Protein AF-A0A4R5JUM3-F1 (afdb_monomer_lite)

Foldseek 3Di:
DKDKDQLVVCLDQVNVLVLLCQQPHPVCPPVVLLLSLLVLLLLVLLQVLVCVLVVHFAAFNRFWMFIADPSGHGDHIDGPDHTQDADVSCVPRHQVVVLVSSCVSNVHDSLLSLLSNLVSNVVSVVPGDDDPVRSVCLCPPPPHSNDCQWDQDPVRQIAGPDASCQCVPPVRHGDRRYNVPD

Secondary structure (DSSP, 8-state):
--EEEEHHHHTSHHHHHHHHHHHH-TTTTTTTHHHHHHHHHHHHHHHHHHHHHTTPPPBPGGGEEEEE-TTS-EEEEEESS-B--HHHHIIIIIIHHHHHHHHHHTT--HHHHHHHHHHHHHHHHHH--S--HHHHHHHH-TTSTTTTSEEE-TTS-EEESS--SGGGSTTT---TT-TT--

pLDDT: mean 95.13, std 4.96, range [64.69, 98.88]

Sequence (182 aa):
MSATVSVQQLLQPARFEALLLELYGPELMPAQRSVLVSQWSKYYFASVWQRLLEGAALPVFDATDVTLDDRGLPLALSGRGASCLGLEAVVTAHLQPLVARLAKLGPLMPGVLWGNAGDCLDQALQHAEGDNSGMARLLTSADSPLYAAVSLEASGRRRRRTCCLSYKVDWVGHCEHCPLLT

Radius of gyration: 15.89 Å; chains: 1; bounding box: 36×42×40 Å

Structure (mmCIF, N/CA/C/O backbone):
data_AF-A0A4R5JUM3-F1
#
_entry.id   AF-A0A4R5JUM3-F1
#
loop_
_atom_site.group_PDB
_atom_site.id
_atom_site.type_symbol
_atom_site.label_atom_id
_atom_site.label_alt_id
_atom_site.label_comp_id
_atom_site.label_asym_id
_atom_site.label_entity_id
_atom_site.label_seq_id
_atom_site.pdbx_PDB_ins_code
_atom_site.Cartn_x
_atom_site.Cartn_y
_atom_site.Cartn_z
_atom_site.occupancy
_atom_site.B_iso_or_equiv
_atom_site.auth_seq_id
_atom_site.auth_comp_id
_atom_site.auth_asym_id
_atom_site.auth_atom_id
_atom_site.pdbx_PDB_model_num
ATOM 1 N N . MET A 1 1 ? -20.289 -7.709 -11.604 1.00 64.69 1 MET A N 1
ATOM 2 C CA . MET A 1 1 ? -20.839 -7.910 -10.245 1.00 64.69 1 MET A CA 1
ATOM 3 C C . MET A 1 1 ? -19.692 -7.797 -9.257 1.00 64.69 1 MET A C 1
ATOM 5 O O . MET A 1 1 ? -18.750 -8.570 -9.378 1.00 64.69 1 MET A O 1
ATOM 9 N N . SER A 1 2 ? -19.770 -6.887 -8.283 1.00 81.62 2 SER A N 1
ATOM 10 C CA . SER A 1 2 ? -18.742 -6.777 -7.244 1.00 81.62 2 SER A CA 1
ATOM 11 C C . SER A 1 2 ? -18.789 -7.973 -6.289 1.00 81.62 2 SER A C 1
ATOM 13 O O . SER A 1 2 ? -19.863 -8.461 -5.931 1.00 81.62 2 SER A O 1
ATOM 15 N N . ALA A 1 3 ? -17.616 -8.467 -5.894 1.00 90.81 3 ALA A N 1
ATOM 16 C CA . ALA A 1 3 ? -17.478 -9.644 -5.038 1.00 90.81 3 ALA A CA 1
ATOM 17 C C . ALA A 1 3 ? -16.780 -9.274 -3.727 1.00 90.81 3 ALA A C 1
ATOM 19 O O . ALA A 1 3 ? -15.711 -8.670 -3.747 1.00 90.81 3 ALA A O 1
ATOM 20 N N . THR A 1 4 ? -17.355 -9.666 -2.589 1.00 95.88 4 THR A N 1
ATOM 21 C CA . THR A 1 4 ? -16.741 -9.472 -1.268 1.00 95.88 4 THR A CA 1
ATOM 22 C C . THR A 1 4 ? -16.109 -10.771 -0.783 1.00 95.88 4 THR A C 1
ATOM 24 O O . THR A 1 4 ? -16.727 -11.835 -0.828 1.00 95.88 4 THR A O 1
ATOM 27 N N . VAL A 1 5 ? -14.864 -10.691 -0.321 1.00 96.88 5 VAL A N 1
ATOM 28 C CA . VAL A 1 5 ? -14.076 -11.836 0.143 1.00 96.88 5 VAL A CA 1
ATOM 29 C C . VAL A 1 5 ? -13.179 -11.424 1.306 1.00 96.88 5 VAL A C 1
ATOM 31 O O . VAL A 1 5 ? -12.643 -10.319 1.310 1.00 96.88 5 VAL A O 1
ATOM 34 N N . SER A 1 6 ? -12.946 -12.327 2.257 1.00 97.31 6 SER A N 1
ATOM 35 C CA . SER A 1 6 ? -11.929 -12.119 3.292 1.00 97.31 6 SER A CA 1
ATOM 36 C C . SER A 1 6 ? -10.554 -11.875 2.669 1.00 97.31 6 SER A C 1
ATOM 38 O O . SER A 1 6 ? -10.117 -12.623 1.788 1.00 97.31 6 SER A O 1
ATOM 40 N N . VAL A 1 7 ? -9.817 -10.879 3.164 1.00 97.69 7 VAL A N 1
ATOM 41 C CA . VAL A 1 7 ? -8.464 -10.578 2.676 1.00 97.69 7 VAL A CA 1
ATOM 42 C C . VAL A 1 7 ? -7.526 -11.774 2.861 1.00 97.69 7 VAL A C 1
ATOM 44 O O . VAL A 1 7 ? -6.680 -12.035 2.007 1.00 97.69 7 VAL A O 1
ATOM 47 N N . GLN A 1 8 ? -7.710 -12.573 3.919 1.00 97.31 8 GLN A N 1
ATOM 48 C CA . GLN A 1 8 ? -6.920 -13.786 4.123 1.00 97.31 8 GLN A CA 1
ATOM 49 C C . GLN A 1 8 ? -7.164 -14.814 3.022 1.00 97.31 8 GLN A C 1
ATOM 51 O O . GLN A 1 8 ? -6.214 -15.413 2.518 1.00 97.31 8 GLN A O 1
ATOM 56 N N . GLN A 1 9 ? -8.432 -15.019 2.652 1.00 97.56 9 GLN A N 1
ATOM 57 C CA . GLN A 1 9 ? -8.805 -15.938 1.581 1.00 97.56 9 GLN A CA 1
ATOM 58 C C . GLN A 1 9 ? -8.297 -15.427 0.234 1.00 97.56 9 GLN A C 1
ATOM 60 O O . GLN A 1 9 ? -7.718 -16.202 -0.524 1.00 97.56 9 GLN A O 1
ATOM 65 N N . LEU A 1 10 ? -8.469 -14.131 -0.049 1.00 98.06 10 LEU A N 1
ATOM 66 C CA . LEU A 1 10 ? -7.999 -13.508 -1.285 1.00 98.06 10 LEU A CA 1
ATOM 67 C C . LEU A 1 10 ? -6.488 -13.670 -1.472 1.00 98.06 10 LEU A C 1
ATOM 69 O O . LEU A 1 10 ? -6.039 -14.005 -2.563 1.00 98.06 10 LEU A O 1
ATOM 73 N N . LEU A 1 11 ? -5.717 -13.473 -0.400 1.00 98.38 11 LEU A N 1
ATOM 74 C CA . LEU A 1 11 ? -4.254 -13.527 -0.411 1.00 98.38 11 LEU A CA 1
ATOM 75 C C . LEU A 1 11 ? -3.686 -14.943 -0.191 1.00 98.38 11 LEU A C 1
ATOM 77 O O . LEU A 1 11 ? -2.496 -15.105 0.113 1.00 98.38 11 LEU A O 1
ATOM 81 N N . GLN A 1 12 ? -4.502 -15.989 -0.355 1.00 98.38 12 GLN A N 1
ATOM 82 C CA . GLN A 1 12 ? -3.988 -17.349 -0.516 1.00 98.38 12 GLN A CA 1
ATOM 83 C C . GLN A 1 12 ? -3.226 -17.460 -1.847 1.00 98.38 12 GLN A C 1
ATOM 85 O O . GLN A 1 12 ? -3.717 -16.948 -2.853 1.00 98.38 12 GLN A O 1
ATOM 90 N N . PRO A 1 13 ? -2.062 -18.143 -1.903 1.00 97.94 13 PRO A N 1
ATOM 91 C CA . PRO A 1 13 ? -1.191 -18.119 -3.080 1.00 97.94 13 PRO A CA 1
ATOM 92 C C . PRO A 1 13 ? -1.887 -18.450 -4.403 1.00 97.94 13 PRO A C 1
ATOM 94 O O . PRO A 1 13 ? -1.780 -17.668 -5.341 1.00 97.94 13 PRO A O 1
ATOM 97 N N . ALA A 1 14 ? -2.641 -19.553 -4.460 1.00 97.31 14 ALA A N 1
ATOM 98 C CA . ALA A 1 14 ? -3.333 -19.978 -5.677 1.00 97.31 14 ALA A CA 1
ATOM 99 C C . ALA A 1 14 ? -4.445 -19.001 -6.094 1.00 97.31 14 ALA A C 1
ATOM 101 O O . ALA A 1 14 ? -4.585 -18.684 -7.271 1.00 97.31 14 ALA A O 1
ATOM 102 N N . ARG A 1 15 ? -5.209 -18.478 -5.126 1.00 97.81 15 ARG A N 1
ATOM 103 C CA . ARG A 1 15 ? -6.302 -17.539 -5.404 1.00 97.81 15 ARG A CA 1
ATOM 104 C C . ARG A 1 15 ? -5.780 -16.190 -5.882 1.00 97.81 15 ARG A C 1
ATOM 106 O O . ARG A 1 15 ? -6.311 -15.637 -6.836 1.00 97.81 15 ARG A O 1
ATOM 113 N N . PHE A 1 16 ? -4.737 -15.676 -5.238 1.00 98.38 16 PHE A N 1
ATOM 114 C CA . PHE A 1 16 ? -4.139 -14.409 -5.634 1.00 98.38 16 PHE A CA 1
ATOM 115 C C . PHE A 1 16 ? -3.424 -14.517 -6.984 1.00 98.38 16 PHE A C 1
ATOM 117 O O . PHE A 1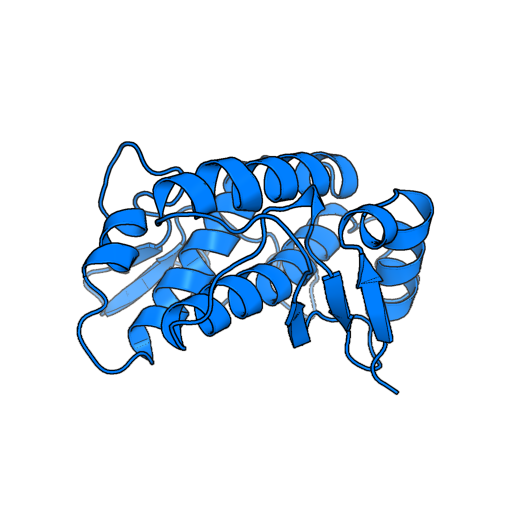 16 ? -3.461 -13.585 -7.774 1.00 98.38 16 PHE A O 1
ATOM 124 N N . GLU A 1 17 ? -2.804 -15.661 -7.282 1.00 97.31 17 GLU A N 1
ATOM 125 C CA . GLU A 1 17 ? -2.223 -15.919 -8.600 1.00 97.31 17 GLU A CA 1
ATOM 126 C C . GLU A 1 17 ? -3.285 -15.933 -9.705 1.00 97.31 17 GLU A C 1
ATOM 128 O O . GLU A 1 17 ? -3.096 -15.266 -10.721 1.00 97.31 17 GLU A O 1
ATOM 133 N N . ALA A 1 18 ? -4.418 -16.609 -9.478 1.00 97.19 18 ALA A N 1
ATOM 134 C CA . ALA A 1 18 ? -5.553 -16.596 -10.399 1.00 97.19 18 ALA A CA 1
ATOM 135 C C . ALA A 1 18 ? -6.111 -15.176 -10.598 1.00 97.19 18 ALA A C 1
ATOM 137 O O . ALA A 1 18 ? -6.298 -14.754 -11.733 1.00 97.19 18 ALA A O 1
ATOM 138 N N . LEU A 1 19 ? -6.270 -14.406 -9.514 1.00 97.88 19 LEU A N 1
ATOM 139 C CA . LEU A 1 19 ? -6.700 -13.006 -9.576 1.00 97.88 19 LEU A CA 1
ATOM 140 C C . LEU A 1 19 ? -5.776 -12.157 -10.463 1.00 97.88 19 LEU A C 1
ATOM 142 O O . LEU A 1 19 ? -6.249 -11.407 -11.309 1.00 97.88 19 LEU A O 1
ATOM 146 N N . LEU A 1 20 ? -4.455 -12.255 -10.273 1.00 97.69 20 LEU A N 1
ATOM 147 C CA . LEU A 1 20 ? -3.497 -11.487 -11.075 1.00 97.69 20 LEU A CA 1
ATOM 148 C C . LEU A 1 20 ? -3.496 -11.934 -12.539 1.00 97.69 20 LEU A C 1
ATOM 150 O O . LEU A 1 20 ? -3.341 -11.092 -13.420 1.00 97.69 20 LEU A O 1
ATOM 154 N N . LEU A 1 21 ? -3.664 -13.234 -12.799 1.00 97.06 21 LEU A N 1
ATOM 155 C CA . LEU A 1 21 ? -3.772 -13.771 -14.153 1.00 97.06 21 LEU A CA 1
ATOM 156 C C . LEU A 1 21 ? -5.026 -13.248 -14.866 1.00 97.06 21 LEU A C 1
ATOM 158 O O . LEU A 1 21 ? -4.929 -12.841 -16.019 1.00 97.06 21 LEU A O 1
ATOM 162 N N . GLU A 1 22 ? -6.172 -13.215 -14.187 1.00 96.19 22 GLU A N 1
ATOM 163 C CA . GLU A 1 22 ? -7.420 -12.663 -14.729 1.00 96.19 22 GLU A CA 1
ATOM 164 C C . GLU A 1 22 ? -7.321 -11.149 -14.969 1.00 96.19 22 GLU A C 1
ATOM 166 O O . GLU A 1 22 ? -7.732 -10.659 -16.019 1.00 96.19 22 GLU A O 1
ATOM 171 N N . LEU A 1 23 ? -6.731 -10.408 -14.027 1.00 95.62 23 LEU A N 1
ATOM 172 C CA . LEU A 1 23 ? -6.638 -8.948 -14.090 1.00 95.62 23 LEU A CA 1
ATOM 173 C C . LEU A 1 23 ? -5.637 -8.445 -15.144 1.00 95.62 23 LEU A C 1
ATOM 175 O O . LEU A 1 23 ? -5.888 -7.424 -15.790 1.00 95.62 23 LEU A O 1
ATOM 179 N N . TYR A 1 24 ? -4.486 -9.110 -15.281 1.00 94.56 24 TYR A N 1
ATOM 180 C CA . TYR A 1 24 ? -3.361 -8.634 -16.099 1.00 94.56 24 TYR A CA 1
ATOM 181 C C . TYR A 1 24 ? -3.070 -9.491 -17.335 1.00 94.56 24 TYR A C 1
ATOM 183 O O . TYR A 1 24 ? -2.334 -9.047 -18.215 1.00 94.56 24 TYR A O 1
ATOM 191 N N . GLY A 1 25 ? -3.646 -10.688 -17.421 1.00 94.19 25 GLY A N 1
ATOM 192 C CA . GLY A 1 25 ? -3.491 -11.592 -18.553 1.00 94.19 25 GLY A CA 1
ATOM 193 C C . GLY A 1 25 ? -2.229 -12.470 -18.513 1.00 94.19 25 GLY A C 1
ATOM 194 O O . GLY A 1 25 ? -1.279 -12.215 -17.762 1.00 94.19 25 GLY A O 1
ATOM 195 N N . PRO A 1 26 ? -2.201 -13.528 -19.347 1.00 95.25 26 PRO A N 1
ATOM 196 C CA . PRO A 1 26 ? -1.115 -14.509 -19.386 1.00 95.25 26 PRO A CA 1
ATOM 197 C C . PRO A 1 26 ? 0.187 -13.971 -19.990 1.00 95.25 26 PRO A C 1
ATOM 199 O O . PRO A 1 26 ? 1.232 -14.569 -19.783 1.00 95.25 26 PRO A O 1
ATOM 202 N N . GLU A 1 27 ? 0.161 -12.853 -20.717 1.00 93.81 27 GLU A N 1
ATOM 203 C CA . GLU A 1 27 ? 1.372 -12.274 -21.320 1.00 93.81 27 GLU A CA 1
ATOM 204 C C . GLU A 1 27 ? 2.338 -11.714 -20.265 1.00 93.81 27 GLU A C 1
ATOM 206 O O . GLU A 1 27 ? 3.556 -11.764 -20.429 1.00 93.81 27 GLU A O 1
ATOM 211 N N . LEU A 1 28 ? 1.799 -11.200 -19.155 1.00 91.94 28 LEU A N 1
ATOM 212 C CA . LEU A 1 28 ? 2.582 -10.645 -18.050 1.00 91.94 28 LEU A CA 1
ATOM 213 C C . LEU A 1 28 ? 2.904 -11.686 -16.970 1.00 91.94 28 LEU A C 1
ATOM 215 O O . LEU A 1 28 ? 3.897 -11.554 -16.245 1.00 91.94 28 LEU A O 1
ATOM 219 N N . MET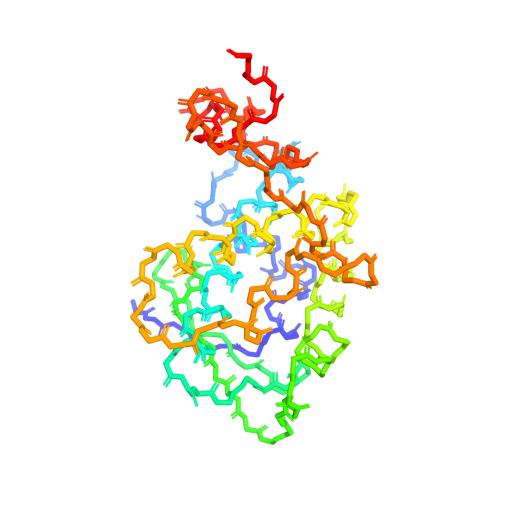 A 1 29 ? 2.077 -12.721 -16.839 1.00 93.12 29 MET A N 1
ATOM 220 C CA . MET A 1 29 ? 2.236 -13.767 -15.832 1.00 93.12 29 MET A CA 1
ATOM 221 C C . MET A 1 29 ? 3.019 -14.975 -16.377 1.00 93.12 29 MET A C 1
ATOM 223 O O . MET A 1 29 ? 2.759 -15.422 -17.484 1.00 93.12 29 MET A O 1
ATOM 227 N N . PRO A 1 30 ? 3.953 -15.565 -15.604 1.00 88.31 30 PRO A N 1
ATOM 228 C CA . PRO A 1 30 ? 4.379 -15.179 -14.257 1.00 88.31 30 PRO A CA 1
ATOM 229 C C . PRO A 1 30 ? 5.566 -14.196 -14.240 1.00 88.31 30 PRO A C 1
ATOM 231 O O . PRO A 1 30 ? 5.973 -13.757 -13.163 1.00 88.31 30 PRO A O 1
ATOM 234 N N . ALA A 1 31 ? 6.144 -13.860 -15.400 1.00 92.00 31 ALA A N 1
ATOM 235 C CA . ALA A 1 31 ? 7.424 -13.152 -15.511 1.00 92.00 31 ALA A CA 1
ATOM 236 C C . ALA A 1 31 ? 7.451 -11.796 -14.780 1.00 92.00 31 ALA A C 1
ATOM 238 O O . ALA A 1 31 ? 8.474 -11.415 -14.210 1.00 92.00 31 ALA A O 1
ATOM 239 N N . GLN A 1 32 ? 6.319 -11.091 -14.739 1.00 95.00 32 GLN A N 1
ATOM 240 C CA . GLN A 1 32 ? 6.194 -9.763 -14.137 1.00 95.00 32 GLN A CA 1
ATOM 241 C C . GLN A 1 32 ? 5.488 -9.778 -12.776 1.00 95.00 32 GLN A C 1
ATOM 243 O O . GLN A 1 32 ? 5.121 -8.719 -12.269 1.00 95.00 32 GLN A O 1
ATOM 248 N N . ARG A 1 33 ? 5.328 -10.947 -12.135 1.00 95.62 33 ARG A N 1
ATOM 249 C CA . ARG A 1 33 ? 4.559 -11.120 -10.885 1.00 95.62 33 ARG A CA 1
ATOM 250 C C . ARG A 1 33 ? 4.855 -10.053 -9.827 1.00 95.62 33 ARG A C 1
ATOM 252 O O . ARG A 1 33 ? 3.929 -9.499 -9.247 1.00 95.62 33 ARG A O 1
ATOM 259 N N . SER A 1 34 ? 6.125 -9.708 -9.614 1.00 97.00 34 SER A N 1
ATOM 260 C CA . SER A 1 34 ? 6.520 -8.646 -8.673 1.00 97.00 34 SER A CA 1
ATOM 261 C C . SER A 1 34 ? 5.900 -7.283 -8.990 1.00 97.00 34 SER A C 1
ATOM 263 O O . SER A 1 34 ? 5.374 -6.607 -8.104 1.00 97.00 34 SER A O 1
ATOM 265 N N . VAL A 1 35 ? 5.893 -6.896 -10.263 1.00 97.19 35 VAL A N 1
ATOM 266 C CA . VAL A 1 35 ? 5.289 -5.649 -10.734 1.00 97.19 35 VAL A CA 1
ATOM 267 C C . VAL A 1 35 ? 3.783 -5.685 -10.527 1.00 97.19 35 VAL A C 1
ATOM 269 O O . VAL A 1 35 ? 3.230 -4.718 -10.014 1.00 97.19 35 VAL A O 1
ATOM 272 N N . LEU A 1 36 ? 3.136 -6.804 -10.855 1.00 97.62 36 LEU A N 1
ATOM 273 C CA . LEU A 1 36 ? 1.683 -6.956 -10.757 1.00 97.62 36 LEU A CA 1
ATOM 274 C C . LEU A 1 36 ? 1.197 -6.893 -9.306 1.00 97.62 36 LEU A C 1
ATOM 276 O O . LEU A 1 36 ? 0.249 -6.171 -9.009 1.00 97.62 36 LEU A O 1
ATOM 280 N N . VAL A 1 37 ? 1.902 -7.550 -8.378 1.00 98.50 37 VAL A N 1
ATOM 281 C CA . VAL A 1 37 ? 1.621 -7.425 -6.938 1.00 98.50 37 VAL A CA 1
ATOM 282 C C . VAL A 1 37 ? 1.818 -5.986 -6.459 1.00 98.50 37 VAL A C 1
ATOM 284 O O . VAL A 1 37 ? 0.992 -5.466 -5.708 1.00 98.50 37 VAL A O 1
ATOM 287 N N . SER A 1 38 ? 2.882 -5.314 -6.912 1.00 98.44 38 SER A N 1
ATOM 288 C CA . SER A 1 38 ? 3.111 -3.901 -6.597 1.00 98.44 38 SER A CA 1
ATOM 289 C C . SER A 1 38 ? 1.972 -3.016 -7.117 1.00 98.44 38 SER A C 1
ATOM 291 O O . SER A 1 38 ? 1.473 -2.183 -6.362 1.00 98.44 38 SER A O 1
ATOM 293 N N . GLN A 1 39 ? 1.502 -3.211 -8.355 1.00 97.75 39 GLN A N 1
ATOM 294 C CA . GLN A 1 39 ? 0.395 -2.428 -8.911 1.00 97.75 39 GLN A CA 1
ATOM 295 C C . GLN A 1 39 ? -0.912 -2.679 -8.159 1.00 97.75 39 GLN A C 1
ATOM 297 O O . GLN A 1 39 ? -1.543 -1.718 -7.726 1.00 97.75 39 GLN A O 1
ATOM 302 N N . TRP A 1 40 ? -1.276 -3.941 -7.926 1.00 98.44 40 TRP A N 1
ATOM 303 C CA . TRP A 1 40 ? -2.486 -4.288 -7.178 1.00 98.44 40 TRP A CA 1
ATOM 304 C C . TRP A 1 40 ? -2.476 -3.686 -5.763 1.00 98.44 40 TRP A C 1
ATOM 306 O O . TRP A 1 40 ? -3.480 -3.139 -5.308 1.00 98.44 40 TRP A O 1
ATOM 316 N N . SER A 1 41 ? -1.316 -3.690 -5.089 1.00 98.75 41 SER A N 1
ATOM 317 C CA . SER A 1 41 ? -1.186 -3.135 -3.734 1.00 98.75 41 SER A CA 1
ATOM 318 C C . SER A 1 41 ? -1.546 -1.650 -3.643 1.00 98.75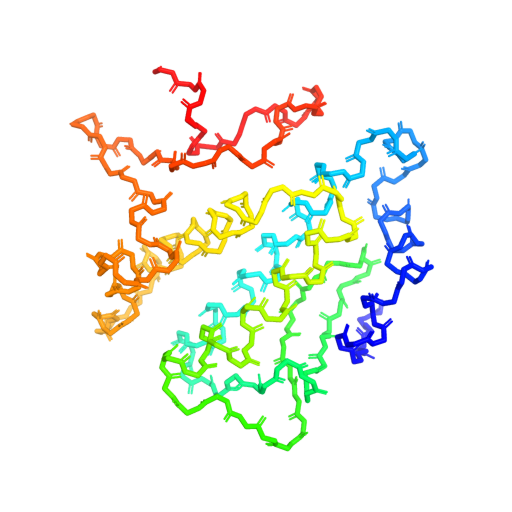 41 SER A C 1
ATOM 320 O O . SER A 1 41 ? -2.068 -1.225 -2.617 1.00 98.75 41 SER A O 1
ATOM 322 N N . LYS A 1 42 ? -1.321 -0.861 -4.704 1.00 98.50 42 LYS A N 1
ATOM 323 C CA . LYS A 1 42 ? -1.657 0.572 -4.711 1.00 98.50 42 LYS A CA 1
ATOM 324 C C . LYS A 1 42 ? -3.158 0.794 -4.570 1.00 98.50 42 LYS A C 1
ATOM 326 O O . LYS A 1 42 ? -3.564 1.642 -3.788 1.00 98.50 42 LYS A O 1
ATOM 331 N N . TYR A 1 43 ? -3.968 -0.002 -5.268 1.00 98.50 43 TYR A N 1
ATOM 332 C CA . TYR A 1 43 ? -5.426 0.069 -5.158 1.00 98.50 43 TYR A CA 1
ATOM 333 C C . TYR A 1 43 ? -5.889 -0.302 -3.749 1.00 98.50 43 TYR A C 1
ATOM 335 O O . TYR A 1 43 ? -6.698 0.408 -3.164 1.00 98.50 43 TYR A O 1
ATOM 343 N N . TYR A 1 44 ? -5.300 -1.344 -3.153 1.00 98.81 44 TYR A N 1
ATOM 344 C CA . TYR A 1 44 ? -5.606 -1.702 -1.767 1.00 98.81 44 TYR A CA 1
ATOM 345 C C . TYR A 1 44 ? -5.250 -0.568 -0.792 1.00 98.81 44 TYR A C 1
ATOM 347 O O . TYR A 1 44 ? -6.064 -0.198 0.051 1.00 98.81 44 TYR A O 1
ATOM 355 N N . PHE A 1 45 ? -4.045 0.008 -0.898 1.00 98.81 45 PHE A N 1
ATOM 356 C CA . PHE A 1 45 ? -3.627 1.112 -0.028 1.00 98.81 45 PHE A CA 1
ATOM 357 C C . PHE A 1 45 ? -4.475 2.370 -0.237 1.00 98.81 45 PHE A C 1
ATOM 359 O O . PHE A 1 45 ? -4.797 3.035 0.744 1.00 98.81 45 PHE A O 1
ATOM 366 N N . ALA A 1 46 ? -4.891 2.670 -1.470 1.00 98.31 46 ALA A N 1
ATOM 367 C CA . ALA A 1 46 ? -5.826 3.757 -1.742 1.00 98.31 46 ALA A CA 1
ATOM 368 C C . ALA A 1 46 ? -7.151 3.549 -0.987 1.00 98.31 46 ALA A C 1
ATOM 370 O O . ALA A 1 46 ? -7.593 4.458 -0.288 1.00 98.31 46 ALA A O 1
ATOM 371 N N . SER A 1 47 ? -7.721 2.335 -1.015 1.00 98.19 47 SER A N 1
ATOM 372 C CA . SER A 1 47 ? -8.928 2.008 -0.240 1.00 98.19 47 SER A CA 1
ATOM 373 C C . SER A 1 47 ? -8.723 2.110 1.278 1.00 98.19 47 SER A C 1
ATOM 375 O O . SER A 1 47 ? -9.648 2.502 1.987 1.00 98.19 47 SER A O 1
ATOM 377 N N . VAL A 1 48 ? -7.531 1.778 1.800 1.00 98.44 48 VAL A N 1
ATOM 378 C CA . VAL A 1 48 ? -7.210 1.970 3.230 1.00 98.44 48 VAL A CA 1
ATOM 379 C C . VAL A 1 48 ? -7.277 3.449 3.604 1.00 98.44 48 VAL A C 1
ATOM 381 O O . VAL A 1 48 ? -7.955 3.805 4.569 1.00 98.44 48 VAL A O 1
ATOM 384 N N . TRP A 1 49 ? -6.575 4.307 2.862 1.00 97.75 49 TRP A N 1
ATOM 385 C CA . TRP A 1 49 ? -6.482 5.726 3.205 1.00 97.75 49 TRP A CA 1
ATOM 386 C C . TRP A 1 49 ? -7.790 6.462 2.980 1.00 97.75 49 TRP A C 1
ATOM 388 O O . TRP A 1 49 ? -8.178 7.246 3.839 1.00 97.75 49 TRP A O 1
ATOM 398 N N . GLN A 1 50 ? -8.503 6.152 1.896 1.00 95.81 50 GLN A N 1
ATOM 399 C CA . GLN A 1 50 ? -9.837 6.689 1.655 1.00 95.81 50 GLN A CA 1
ATOM 400 C C . GLN A 1 50 ? -10.765 6.401 2.841 1.00 95.81 50 GLN A C 1
ATOM 402 O O . GLN A 1 50 ? -11.364 7.318 3.394 1.00 95.81 50 GLN A O 1
ATOM 407 N N . ARG A 1 51 ? -10.817 5.144 3.299 1.00 95.44 51 ARG A N 1
ATOM 408 C CA . ARG A 1 51 ? -11.658 4.748 4.434 1.00 95.44 51 ARG A CA 1
ATOM 409 C C . ARG A 1 51 ? -11.325 5.527 5.712 1.00 95.44 51 ARG A C 1
ATOM 411 O O . ARG A 1 51 ? -12.229 5.932 6.437 1.00 95.44 51 ARG A O 1
ATOM 418 N N . LEU A 1 52 ? -10.038 5.716 6.002 1.00 95.88 52 LEU A N 1
ATOM 419 C CA . LEU A 1 52 ? -9.597 6.447 7.194 1.00 95.88 52 LEU A CA 1
ATOM 420 C C . LEU A 1 52 ? -9.895 7.950 7.097 1.00 95.88 52 LEU A C 1
ATOM 422 O O . LEU A 1 52 ? -10.292 8.546 8.095 1.00 95.88 52 LEU A O 1
ATOM 426 N N . LEU A 1 53 ? -9.750 8.543 5.911 1.00 94.50 53 LEU A N 1
ATOM 427 C CA . LEU A 1 53 ? -10.098 9.943 5.641 1.00 94.50 53 LEU A CA 1
ATOM 428 C C . LEU A 1 53 ? -11.603 10.206 5.746 1.00 94.50 53 LEU A C 1
ATOM 430 O O . LEU A 1 53 ? -12.010 11.263 6.212 1.00 94.50 53 LEU A O 1
ATOM 434 N N . GLU A 1 54 ? -12.431 9.220 5.406 1.00 93.31 54 GLU A N 1
ATOM 435 C CA . GLU A 1 54 ? -13.884 9.244 5.629 1.00 93.31 54 GLU A CA 1
ATOM 436 C C . GLU A 1 54 ? -14.267 9.063 7.117 1.00 93.31 54 GLU A C 1
ATOM 438 O O . GLU A 1 54 ? -15.448 9.012 7.462 1.00 93.31 54 GLU A O 1
ATOM 443 N N . GLY A 1 55 ? -13.286 8.940 8.020 1.00 92.38 55 GLY A N 1
ATOM 444 C CA . GLY A 1 55 ? -13.501 8.743 9.455 1.00 92.38 55 GLY A CA 1
ATOM 445 C C . GLY A 1 55 ? -13.976 7.335 9.827 1.00 92.38 55 GLY A C 1
ATOM 446 O O . GLY A 1 55 ? -14.383 7.099 10.967 1.00 92.38 55 GLY A O 1
ATOM 447 N N . ALA A 1 56 ? -13.934 6.381 8.893 1.00 93.69 56 ALA A N 1
ATOM 448 C CA . ALA A 1 56 ? -14.389 5.022 9.135 1.00 93.69 56 ALA A CA 1
ATOM 449 C C . ALA A 1 56 ? -13.291 4.159 9.775 1.00 93.69 56 ALA A C 1
ATOM 451 O O . ALA A 1 56 ? -12.122 4.174 9.387 1.00 93.69 56 ALA A O 1
ATOM 452 N N . ALA A 1 57 ? -13.685 3.329 10.743 1.00 94.25 57 ALA A N 1
ATOM 453 C CA . ALA A 1 57 ? -12.772 2.400 11.400 1.00 94.25 57 ALA A CA 1
ATOM 454 C C . ALA A 1 57 ? -12.237 1.351 10.411 1.00 94.25 57 ALA A C 1
ATOM 456 O O . ALA A 1 57 ? -13.017 0.704 9.703 1.00 94.25 57 ALA A O 1
ATOM 457 N N . LEU A 1 58 ? -10.921 1.143 10.388 1.00 97.88 58 LEU A N 1
ATOM 458 C CA . LEU A 1 58 ? -10.282 0.072 9.625 1.00 97.88 58 LEU A CA 1
ATOM 459 C C . LEU A 1 58 ? -10.261 -1.219 10.467 1.00 97.88 58 LEU A C 1
ATOM 461 O O . LEU A 1 58 ? -9.720 -1.189 11.572 1.00 97.88 58 LEU A O 1
ATOM 465 N N . PRO A 1 59 ? -10.814 -2.346 9.988 1.00 98.06 59 PRO A N 1
ATOM 466 C CA . PRO A 1 59 ? -10.680 -3.635 10.667 1.00 98.06 59 PRO A CA 1
ATOM 467 C C . PRO A 1 59 ? -9.212 -4.069 10.754 1.00 98.06 59 PRO A C 1
ATOM 469 O O . PRO A 1 59 ? -8.406 -3.702 9.900 1.00 98.06 59 PRO A O 1
ATOM 472 N N . VAL A 1 60 ? -8.844 -4.889 11.739 1.00 98.38 60 VAL A N 1
ATOM 473 C CA . VAL A 1 60 ? -7.522 -5.547 11.718 1.00 98.38 60 VAL A CA 1
ATOM 474 C C . VAL A 1 60 ? -7.412 -6.480 10.505 1.00 98.38 60 VAL A C 1
ATOM 476 O O . VAL A 1 60 ? -8.432 -6.948 9.993 1.00 98.38 60 VAL A O 1
ATOM 479 N N . PHE A 1 61 ? -6.193 -6.768 10.035 1.00 98.31 61 PHE A N 1
ATOM 480 C CA . PHE A 1 61 ? -5.971 -7.535 8.796 1.00 98.31 61 PHE A CA 1
ATOM 481 C C . PHE A 1 61 ? -6.776 -8.843 8.749 1.00 98.31 61 PHE A C 1
ATOM 483 O O . PHE A 1 61 ? -7.484 -9.100 7.781 1.00 98.31 61 PHE A O 1
ATOM 490 N N . ASP A 1 62 ? -6.759 -9.623 9.828 1.00 96.31 62 ASP A N 1
ATOM 491 C CA . ASP A 1 62 ? -7.429 -10.929 9.886 1.00 96.31 62 ASP A CA 1
ATOM 492 C C . ASP A 1 62 ? -8.965 -10.853 9.887 1.00 96.31 62 ASP A C 1
ATOM 494 O O . ASP A 1 62 ? -9.630 -11.825 9.536 1.00 96.31 62 ASP A O 1
ATOM 498 N N . ALA A 1 63 ? -9.528 -9.698 10.246 1.00 97.06 63 ALA A N 1
ATOM 499 C CA . ALA A 1 63 ? -10.968 -9.443 10.267 1.00 97.06 63 ALA A CA 1
ATOM 500 C C . ALA A 1 63 ? -11.453 -8.660 9.033 1.00 97.06 63 ALA A C 1
ATOM 502 O O . ALA A 1 63 ? -12.613 -8.249 8.986 1.00 97.06 63 ALA A O 1
ATOM 503 N N . THR A 1 64 ? -10.567 -8.404 8.062 1.00 98.38 64 THR A N 1
ATOM 504 C CA . THR A 1 64 ? -10.874 -7.571 6.897 1.00 98.38 64 THR A CA 1
ATOM 505 C C . THR A 1 64 ? -11.466 -8.396 5.759 1.00 98.38 64 THR A C 1
ATOM 507 O O . THR A 1 64 ? -10.888 -9.390 5.317 1.00 98.38 64 THR A O 1
ATOM 510 N N . ASP A 1 65 ? -12.577 -7.906 5.224 1.00 98.06 65 ASP A N 1
ATOM 511 C CA . ASP A 1 65 ? -13.150 -8.276 3.940 1.00 98.06 65 ASP A CA 1
ATOM 512 C C . ASP A 1 65 ? -12.882 -7.161 2.920 1.00 98.06 65 ASP A C 1
ATOM 514 O O . ASP A 1 65 ? -12.970 -5.969 3.228 1.00 98.06 65 ASP A O 1
ATOM 518 N N . VAL A 1 66 ? -12.584 -7.541 1.683 1.00 98.06 66 VAL A N 1
ATOM 519 C CA . VAL A 1 66 ? -12.392 -6.625 0.560 1.00 98.06 66 VAL A CA 1
ATOM 520 C C . VAL A 1 66 ? -13.465 -6.870 -0.488 1.00 98.06 66 VAL A C 1
ATOM 522 O O . VAL A 1 66 ? -13.710 -8.005 -0.899 1.00 98.06 66 VAL A O 1
ATOM 525 N N . THR A 1 67 ? -14.108 -5.790 -0.916 1.00 98.31 67 THR A N 1
ATOM 526 C CA . THR A 1 67 ? -14.983 -5.785 -2.085 1.00 98.31 67 THR A CA 1
ATOM 527 C C . THR A 1 67 ? -14.141 -5.477 -3.311 1.00 98.31 67 THR A C 1
ATOM 529 O O . THR A 1 67 ? -13.443 -4.464 -3.334 1.00 98.31 67 THR A O 1
ATOM 532 N N . LEU A 1 68 ? -14.203 -6.350 -4.311 1.00 98.19 68 LEU A N 1
ATOM 533 C CA . LEU A 1 68 ? -13.506 -6.214 -5.582 1.00 98.19 68 LEU A CA 1
ATOM 534 C C . LEU A 1 68 ? -14.463 -5.733 -6.675 1.00 98.19 68 LEU A C 1
ATOM 536 O O . LEU A 1 68 ? -15.649 -6.079 -6.655 1.00 98.19 68 LEU A O 1
ATOM 540 N N . ASP A 1 69 ? -13.944 -4.953 -7.620 1.00 96.62 69 ASP A N 1
ATOM 541 C CA . ASP A 1 69 ? -14.634 -4.653 -8.872 1.00 96.62 69 ASP A CA 1
ATOM 542 C C . ASP A 1 69 ? -14.648 -5.866 -9.816 1.00 96.62 69 ASP A C 1
ATOM 544 O O . ASP A 1 69 ? -14.069 -6.919 -9.537 1.00 96.62 69 ASP A O 1
ATOM 548 N N . ASP A 1 70 ? -15.295 -5.697 -10.967 1.00 94.62 70 ASP A N 1
ATOM 549 C CA . ASP A 1 70 ? -15.440 -6.739 -11.987 1.00 94.62 70 ASP A CA 1
ATOM 550 C C . ASP A 1 70 ? -14.098 -7.182 -12.604 1.00 94.62 70 ASP A C 1
ATOM 552 O O . ASP A 1 70 ? -14.045 -8.206 -13.280 1.00 94.62 70 ASP A O 1
ATOM 556 N N . ARG A 1 71 ? -13.012 -6.432 -12.374 1.00 93.75 71 ARG A N 1
ATOM 557 C CA . ARG A 1 71 ? -11.652 -6.758 -12.822 1.00 93.75 71 ARG A CA 1
ATOM 558 C C . ARG A 1 71 ? -10.807 -7.401 -11.722 1.00 93.75 71 ARG A C 1
ATOM 560 O O . ARG A 1 71 ? -9.711 -7.870 -12.010 1.00 93.75 71 ARG A O 1
ATOM 567 N N . GLY A 1 72 ? -11.270 -7.404 -10.472 1.00 96.06 72 GLY A N 1
ATOM 568 C CA . GLY A 1 72 ? -10.512 -7.907 -9.326 1.00 96.06 72 GLY A CA 1
ATOM 569 C C . GLY A 1 72 ? -9.691 -6.849 -8.574 1.00 96.06 72 GLY A C 1
ATOM 570 O O . GLY A 1 72 ? -8.797 -7.204 -7.795 1.00 96.06 72 GLY A O 1
ATOM 571 N N . LEU A 1 73 ? -9.960 -5.556 -8.781 1.00 97.56 73 LEU A N 1
ATOM 572 C CA . LEU A 1 73 ? -9.327 -4.462 -8.040 1.00 97.56 73 LEU A CA 1
ATOM 573 C C . LEU A 1 73 ? -10.100 -4.124 -6.753 1.00 97.56 73 LEU A C 1
ATOM 575 O O . LEU A 1 73 ? -11.330 -4.126 -6.769 1.00 97.56 73 LEU A O 1
ATOM 579 N N . PRO A 1 74 ? -9.413 -3.802 -5.640 1.00 98.00 74 PRO A N 1
ATOM 580 C CA . PRO A 1 74 ? -10.049 -3.328 -4.411 1.00 98.00 74 PRO A CA 1
ATOM 581 C C . PRO A 1 74 ? -10.892 -2.068 -4.633 1.00 98.00 74 PRO A C 1
ATOM 583 O O . PRO A 1 74 ? -10.392 -1.065 -5.136 1.00 98.00 74 PRO A O 1
ATOM 586 N N . LEU A 1 75 ? -12.157 -2.123 -4.215 1.00 96.00 75 LEU A N 1
ATOM 587 C CA . LEU A 1 75 ? -13.082 -0.987 -4.184 1.00 96.00 75 LEU A CA 1
ATOM 588 C C . LEU A 1 75 ? -13.296 -0.466 -2.766 1.00 96.00 75 LEU A C 1
ATOM 590 O O . LEU A 1 75 ? -13.286 0.738 -2.536 1.00 96.00 75 LEU A O 1
ATOM 594 N N . ALA A 1 76 ? -13.519 -1.370 -1.813 1.00 96.56 76 ALA A N 1
ATOM 595 C CA . ALA A 1 76 ? -13.827 -1.006 -0.438 1.00 96.56 76 ALA A CA 1
ATOM 596 C C . ALA A 1 76 ? -13.327 -2.065 0.539 1.00 96.56 76 ALA A C 1
ATOM 598 O O . ALA A 1 76 ? -13.296 -3.259 0.229 1.00 96.56 76 ALA A O 1
ATOM 599 N N . LEU A 1 77 ? -12.989 -1.613 1.744 1.00 97.62 77 LEU A N 1
ATOM 600 C CA . LEU A 1 77 ? -12.638 -2.471 2.868 1.00 97.62 77 LEU A CA 1
ATOM 601 C C . LEU A 1 77 ? -13.768 -2.452 3.885 1.00 97.62 77 LEU A C 1
ATOM 603 O O . LEU A 1 77 ? -14.315 -1.399 4.209 1.00 97.62 77 LEU A O 1
ATOM 607 N N . SER A 1 78 ? -14.103 -3.623 4.399 1.00 96.12 78 SER A N 1
ATOM 608 C CA . SER A 1 78 ? -15.092 -3.824 5.450 1.00 96.12 78 SER A CA 1
ATOM 609 C C . SER A 1 78 ? -14.615 -4.943 6.369 1.00 96.12 78 SER A C 1
ATOM 611 O O . SER A 1 78 ? -13.529 -5.483 6.184 1.00 96.12 78 SER A O 1
ATOM 613 N N . GLY A 1 79 ? -15.376 -5.260 7.404 1.00 91.06 79 GLY A N 1
ATOM 614 C CA . GLY A 1 79 ? -15.024 -6.343 8.308 1.00 91.06 79 GLY A CA 1
ATOM 615 C C . GLY A 1 79 ? -15.942 -6.372 9.511 1.00 91.06 79 GLY A C 1
ATOM 616 O O . GLY A 1 79 ? -16.532 -5.356 9.886 1.00 91.06 79 GLY A O 1
ATOM 617 N N . ARG A 1 80 ? -16.074 -7.552 10.113 1.00 78.94 80 ARG A N 1
ATOM 618 C CA . ARG A 1 80 ? -16.780 -7.742 11.383 1.00 78.94 80 ARG A CA 1
ATOM 619 C C . ARG A 1 80 ? -15.762 -8.133 12.445 1.00 78.94 80 ARG A C 1
ATOM 621 O O . ARG A 1 80 ? -14.984 -9.056 12.233 1.00 78.94 80 ARG A O 1
ATOM 628 N N . GLY A 1 81 ? -15.793 -7.464 13.595 1.00 85.00 81 GLY A N 1
ATOM 629 C CA . GLY A 1 81 ? -14.929 -7.785 14.730 1.00 85.00 81 GLY A CA 1
ATOM 630 C C . GLY A 1 81 ? -13.962 -6.659 15.079 1.00 85.00 81 GLY A C 1
ATOM 631 O O . GLY A 1 81 ? -14.365 -5.501 15.163 1.00 85.00 81 GLY A O 1
ATOM 632 N N . ALA A 1 82 ? -12.706 -7.017 15.353 1.00 93.31 82 ALA A N 1
ATOM 633 C CA . ALA A 1 82 ? -11.715 -6.082 15.868 1.00 93.31 82 ALA A CA 1
ATOM 634 C C . ALA A 1 82 ? -11.300 -5.038 14.820 1.00 93.31 82 ALA A C 1
ATOM 636 O O . ALA A 1 82 ? -11.038 -5.364 13.660 1.00 93.31 82 ALA A O 1
ATOM 637 N N . SER A 1 83 ? -11.173 -3.792 15.271 1.00 96.38 83 SER A N 1
ATOM 638 C CA . SER A 1 83 ? -10.722 -2.659 14.465 1.00 96.38 83 SER A CA 1
ATOM 639 C C . SER A 1 83 ? -9.430 -2.076 15.015 1.00 96.38 83 SER A C 1
ATOM 641 O O . SER A 1 83 ? -9.166 -2.135 16.215 1.00 96.38 83 SER A O 1
ATOM 643 N N . CYS A 1 84 ? -8.631 -1.496 14.127 1.00 97.25 84 CYS A N 1
ATOM 644 C CA . CYS A 1 84 ? -7.441 -0.741 14.476 1.00 97.25 84 CYS A CA 1
ATOM 645 C C . CYS A 1 84 ? -7.828 0.477 15.324 1.00 97.25 84 CYS A C 1
ATOM 647 O O . CYS A 1 84 ? -8.582 1.343 14.879 1.00 97.25 84 CYS A O 1
ATOM 649 N N . LEU A 1 85 ? -7.291 0.551 16.542 1.00 95.00 85 LEU A N 1
ATOM 650 C CA . LEU A 1 85 ? -7.462 1.695 17.432 1.00 95.00 85 LEU A CA 1
ATOM 651 C C . LEU A 1 85 ? -6.285 2.659 17.248 1.00 95.00 85 LEU A C 1
ATOM 653 O O . LEU A 1 85 ? -5.198 2.441 17.7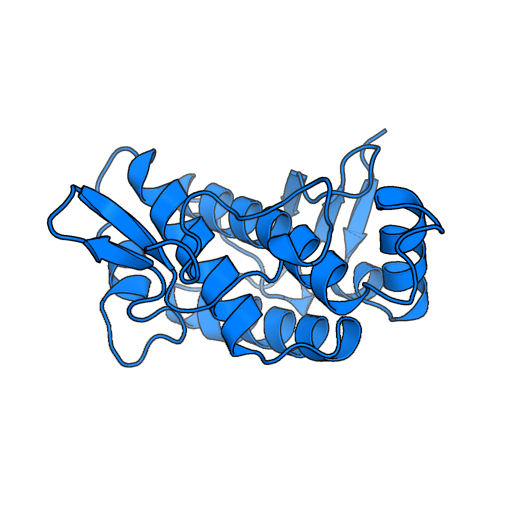77 1.00 95.00 85 LEU A O 1
ATOM 657 N N . GLY A 1 86 ? -6.506 3.714 16.465 1.00 94.44 86 GLY A N 1
ATOM 658 C CA . GLY A 1 86 ? -5.479 4.704 16.135 1.00 94.44 86 GLY A CA 1
ATOM 659 C C . GLY A 1 86 ? -4.493 4.249 15.050 1.00 94.44 86 GLY A C 1
ATOM 660 O O . GLY A 1 86 ? -4.519 3.116 14.567 1.00 94.44 86 GLY A O 1
ATOM 661 N N . LEU A 1 87 ? -3.614 5.168 14.642 1.00 95.25 87 LEU A N 1
ATOM 662 C CA . LEU A 1 87 ? -2.721 4.975 13.491 1.00 95.25 87 LEU A CA 1
ATOM 663 C C . LEU A 1 87 ? -1.623 3.937 13.732 1.00 95.25 87 LEU A C 1
ATOM 665 O O . LEU A 1 87 ? -1.239 3.232 12.803 1.00 95.25 87 LEU A O 1
ATOM 669 N N . GLU A 1 88 ? -1.154 3.790 14.969 1.00 96.19 88 GLU A N 1
ATOM 670 C CA . GLU A 1 88 ? -0.192 2.740 15.314 1.00 96.19 88 GLU A CA 1
ATOM 671 C C . GLU A 1 88 ? -0.779 1.348 15.045 1.00 96.19 88 GLU A C 1
ATOM 673 O O . GLU A 1 88 ? -0.127 0.509 14.422 1.00 96.19 88 GLU A O 1
ATOM 678 N N . ALA A 1 89 ? -2.042 1.118 15.419 1.00 97.69 89 ALA A N 1
ATOM 679 C CA . ALA A 1 89 ? -2.736 -0.132 15.132 1.00 97.69 89 ALA A CA 1
ATOM 680 C C . ALA A 1 89 ? -3.017 -0.312 13.631 1.00 97.69 89 ALA A C 1
ATOM 682 O O . ALA A 1 89 ? -2.982 -1.437 13.139 1.00 97.69 89 ALA A O 1
ATOM 683 N N . VAL A 1 90 ? -3.256 0.767 12.874 1.00 98.12 90 VAL A N 1
ATOM 684 C CA . VAL A 1 90 ? -3.347 0.692 11.401 1.00 98.12 90 VAL A CA 1
ATOM 685 C C . VAL A 1 90 ? -2.035 0.163 10.821 1.00 98.12 90 VAL A C 1
ATOM 687 O O . VAL A 1 90 ? -2.041 -0.764 10.011 1.00 98.12 90 VAL A O 1
ATOM 690 N N . VAL A 1 91 ? -0.897 0.701 11.262 1.00 98.44 91 VAL A N 1
ATOM 691 C CA . VAL A 1 91 ? 0.418 0.267 10.775 1.00 98.44 91 VAL A CA 1
ATOM 692 C C . VAL A 1 91 ? 0.720 -1.170 11.204 1.00 98.44 91 VAL A C 1
ATOM 694 O O . VAL A 1 91 ? 1.037 -2.003 10.357 1.00 98.44 91 VAL A O 1
ATOM 697 N N . THR A 1 92 ? 0.592 -1.481 12.493 1.00 98.38 92 THR A N 1
ATOM 698 C CA . THR A 1 92 ? 1.055 -2.751 13.079 1.00 98.38 92 THR A CA 1
ATOM 699 C C . THR A 1 92 ? 0.078 -3.913 12.884 1.00 98.38 92 THR A C 1
ATOM 701 O O . THR A 1 92 ? 0.507 -5.020 12.563 1.00 98.38 92 THR A O 1
ATOM 704 N N . ALA A 1 93 ? -1.231 -3.680 13.024 1.00 98.44 93 ALA A N 1
ATOM 705 C CA . ALA A 1 93 ? -2.259 -4.725 12.969 1.00 98.44 93 ALA A CA 1
ATOM 706 C C . ALA A 1 93 ? -2.941 -4.862 11.596 1.00 98.44 93 ALA A C 1
ATOM 708 O O . ALA A 1 93 ? -3.663 -5.837 11.374 1.00 98.44 93 ALA A O 1
ATOM 709 N N . HIS A 1 94 ? -2.720 -3.921 10.667 1.00 98.69 94 HIS A N 1
ATOM 710 C CA . HIS A 1 94 ? -3.257 -4.012 9.306 1.00 98.69 94 HIS A CA 1
ATOM 711 C C . HIS A 1 94 ? -2.177 -3.976 8.221 1.00 98.69 94 HIS A C 1
ATOM 713 O O . HIS A 1 94 ? -2.017 -4.940 7.470 1.00 98.69 94 HIS A O 1
ATOM 719 N N . LEU A 1 95 ? -1.418 -2.884 8.117 1.00 98.81 95 LEU A N 1
ATOM 720 C CA . LEU A 1 95 ? -0.492 -2.697 6.998 1.00 98.81 95 LEU A CA 1
ATOM 721 C C . LEU A 1 95 ? 0.702 -3.649 7.060 1.00 98.81 95 LEU A C 1
ATOM 723 O O . LEU A 1 95 ? 1.072 -4.225 6.044 1.00 98.81 95 LEU A O 1
ATOM 727 N N . GLN A 1 96 ? 1.293 -3.863 8.233 1.00 98.75 96 GLN A N 1
ATOM 728 C CA . GLN A 1 96 ? 2.442 -4.750 8.398 1.00 98.75 96 GLN A CA 1
ATOM 729 C C . GLN A 1 96 ? 2.157 -6.209 7.981 1.00 98.75 96 GLN A C 1
ATOM 731 O O . GLN A 1 96 ? 2.932 -6.739 7.176 1.00 98.75 96 GLN A O 1
ATOM 736 N N . PRO A 1 97 ? 1.078 -6.881 8.441 1.00 98.69 97 PRO A N 1
ATOM 737 C CA . PRO A 1 97 ? 0.764 -8.235 7.978 1.00 98.69 97 PRO A CA 1
ATOM 738 C C . PRO A 1 97 ? 0.412 -8.286 6.484 1.00 98.69 97 PRO A C 1
ATOM 740 O O . PRO A 1 97 ? 0.848 -9.211 5.792 1.00 98.69 97 PRO A O 1
ATOM 743 N N . LEU A 1 98 ? -0.284 -7.273 5.955 1.00 98.81 98 LEU A N 1
ATOM 744 C CA . LEU A 1 98 ? -0.555 -7.149 4.521 1.00 98.81 98 LEU A CA 1
ATOM 745 C C . LEU A 1 98 ? 0.743 -7.042 3.705 1.00 98.81 98 LEU A C 1
ATOM 747 O O . LEU A 1 98 ? 0.943 -7.801 2.758 1.00 98.81 98 LEU A O 1
ATOM 751 N N . VAL A 1 99 ? 1.647 -6.135 4.087 1.00 98.88 99 VAL A N 1
ATOM 752 C CA . VAL A 1 99 ? 2.947 -5.937 3.433 1.00 98.88 99 VAL A CA 1
ATOM 753 C C . VAL A 1 99 ? 3.764 -7.223 3.479 1.00 98.88 99 VAL A C 1
ATOM 755 O O . VAL A 1 99 ? 4.295 -7.645 2.453 1.00 98.88 99 VAL A O 1
ATOM 758 N N . ALA A 1 100 ? 3.822 -7.896 4.630 1.00 98.69 100 ALA A N 1
ATOM 759 C CA . ALA A 1 100 ? 4.530 -9.164 4.767 1.00 98.69 100 ALA A CA 1
ATOM 760 C C . ALA A 1 100 ? 3.942 -10.262 3.863 1.00 98.69 100 ALA A C 1
ATOM 762 O O . ALA A 1 100 ? 4.687 -11.065 3.294 1.00 98.69 100 ALA A O 1
ATOM 763 N N . ARG A 1 101 ? 2.613 -10.302 3.704 1.00 98.62 101 ARG A N 1
ATOM 764 C CA . ARG A 1 101 ? 1.926 -11.254 2.824 1.00 98.62 101 ARG A CA 1
ATOM 765 C C . ARG A 1 101 ? 2.201 -10.958 1.350 1.00 98.62 101 ARG A C 1
ATOM 767 O O . ARG A 1 101 ? 2.620 -11.858 0.625 1.00 98.62 101 ARG A O 1
ATOM 774 N N . LEU A 1 102 ? 2.018 -9.713 0.916 1.00 98.81 102 LEU A N 1
ATOM 775 C CA . LEU A 1 102 ? 2.244 -9.294 -0.470 1.00 98.81 102 LEU A CA 1
ATOM 776 C C . LEU A 1 102 ? 3.718 -9.416 -0.873 1.00 98.81 102 LEU A C 1
ATOM 778 O O . LEU A 1 102 ? 4.008 -9.841 -1.988 1.00 98.81 102 LEU A O 1
ATOM 782 N N . ALA A 1 103 ? 4.655 -9.140 0.040 1.00 98.62 103 ALA A N 1
ATOM 783 C CA . ALA A 1 103 ? 6.085 -9.312 -0.210 1.00 98.62 103 ALA A CA 1
ATOM 784 C C . ALA A 1 103 ? 6.431 -10.756 -0.601 1.00 98.62 103 ALA A C 1
ATOM 786 O O . ALA A 1 103 ? 7.229 -10.974 -1.510 1.00 98.62 103 ALA A O 1
ATOM 787 N N . LYS A 1 104 ? 5.779 -11.740 0.032 1.00 98.31 104 LYS A N 1
ATOM 788 C CA . LYS A 1 104 ? 5.937 -13.166 -0.288 1.00 98.31 104 LYS A CA 1
ATOM 789 C C . LYS A 1 104 ? 5.207 -13.573 -1.567 1.00 98.31 104 LYS A C 1
ATOM 791 O O . LYS A 1 104 ? 5.698 -14.430 -2.290 1.00 98.31 104 LYS A O 1
ATOM 796 N N . LEU A 1 105 ? 4.040 -12.988 -1.840 1.00 98.25 105 LEU A N 1
ATOM 797 C CA . LEU A 1 105 ? 3.254 -13.293 -3.040 1.00 98.25 105 LEU A CA 1
ATOM 798 C C . LEU A 1 105 ? 3.856 -12.689 -4.312 1.00 98.25 105 LEU A C 1
ATOM 800 O O . LEU A 1 105 ? 3.645 -13.238 -5.385 1.00 98.25 105 LEU A O 1
ATOM 804 N N . GLY A 1 106 ? 4.573 -11.569 -4.213 1.00 95.44 106 GLY A N 1
ATOM 805 C CA . GLY A 1 106 ? 5.195 -10.862 -5.337 1.00 95.44 106 GLY A CA 1
ATOM 806 C C . GLY A 1 106 ? 6.719 -10.986 -5.426 1.00 95.44 106 GLY A C 1
ATOM 807 O O . GLY A 1 106 ? 7.311 -10.269 -6.222 1.00 95.44 106 GLY A O 1
ATOM 808 N N . PRO A 1 107 ? 7.366 -11.871 -4.653 1.00 94.88 107 PRO A N 1
ATOM 809 C CA . PRO A 1 107 ? 8.780 -11.734 -4.271 1.00 94.88 107 PRO A CA 1
ATOM 810 C C . PRO A 1 107 ? 9.324 -10.288 -4.279 1.00 94.88 107 PRO A C 1
ATOM 812 O O . PRO A 1 107 ? 10.231 -9.940 -5.034 1.00 94.88 107 PRO A O 1
ATOM 815 N N . LEU A 1 108 ? 8.721 -9.417 -3.465 1.00 96.25 108 LEU A N 1
ATOM 816 C CA . LEU A 1 108 ? 9.033 -7.986 -3.394 1.00 96.25 108 LEU A CA 1
ATOM 817 C C . LEU A 1 108 ? 9.852 -7.653 -2.148 1.00 96.25 108 LEU A C 1
ATOM 819 O O . LEU A 1 108 ? 9.590 -8.164 -1.060 1.00 96.25 108 LEU A O 1
ATOM 823 N N . MET A 1 109 ? 10.761 -6.685 -2.276 1.00 97.62 109 MET A N 1
ATOM 824 C CA . MET A 1 109 ? 11.321 -6.013 -1.104 1.00 97.62 109 MET A CA 1
ATOM 825 C C . MET A 1 109 ? 10.202 -5.242 -0.381 1.00 97.62 109 MET A C 1
ATOM 827 O O . MET A 1 109 ? 9.513 -4.453 -1.038 1.00 97.62 109 MET A O 1
ATOM 831 N N . PRO A 1 110 ? 10.037 -5.375 0.951 1.00 98.12 110 PRO A N 1
ATOM 832 C CA . PRO A 1 110 ? 8.978 -4.680 1.692 1.00 98.12 110 PRO A CA 1
ATOM 833 C C . PRO A 1 110 ? 8.959 -3.161 1.478 1.00 98.12 110 PRO A C 1
ATOM 835 O O . PRO 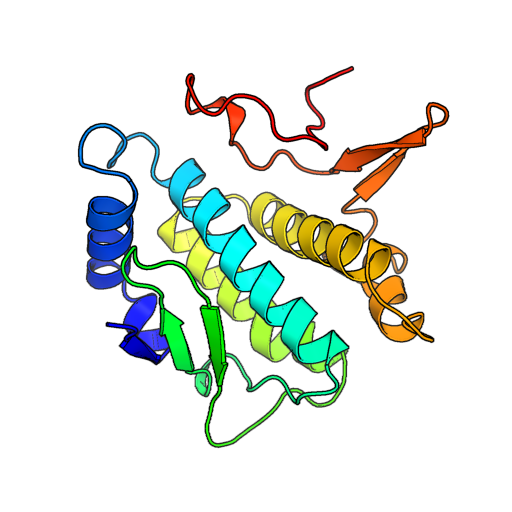A 1 110 ? 7.892 -2.556 1.447 1.00 98.12 110 PRO A O 1
ATOM 838 N N . GLY A 1 111 ? 10.127 -2.545 1.252 1.00 98.12 111 GLY A N 1
ATOM 839 C CA . GLY A 1 111 ? 10.245 -1.114 0.957 1.00 98.12 111 GLY A CA 1
ATOM 840 C C . GLY A 1 111 ? 9.454 -0.653 -0.275 1.00 98.12 111 GLY A C 1
ATOM 841 O O . GLY A 1 111 ? 8.984 0.481 -0.291 1.00 98.12 111 GLY A O 1
ATOM 842 N N . VAL A 1 112 ? 9.238 -1.520 -1.275 1.00 98.62 112 VAL A N 1
ATOM 843 C CA . VAL A 1 112 ? 8.391 -1.201 -2.443 1.00 98.62 112 VAL A CA 1
ATOM 844 C C . VAL A 1 112 ? 6.936 -1.020 -2.012 1.00 98.62 112 VAL A C 1
ATOM 846 O O . VAL A 1 112 ? 6.290 -0.054 -2.412 1.00 98.62 112 VAL A O 1
ATOM 849 N N . LEU A 1 113 ? 6.439 -1.918 -1.159 1.00 98.88 113 LEU A N 1
ATOM 850 C CA . LEU A 1 113 ? 5.061 -1.906 -0.670 1.00 98.88 113 LEU A CA 1
ATOM 851 C C . LEU A 1 113 ? 4.832 -0.769 0.329 1.00 98.88 113 LEU A C 1
ATOM 853 O O . LEU A 1 113 ? 3.840 -0.061 0.209 1.00 98.88 113 LEU A O 1
ATOM 857 N N . TRP A 1 114 ? 5.775 -0.518 1.242 1.00 98.81 114 TRP A N 1
ATOM 858 C CA . TRP A 1 114 ? 5.725 0.664 2.109 1.00 98.81 114 TRP A CA 1
ATOM 859 C C . TRP A 1 114 ? 5.799 1.971 1.316 1.00 98.81 114 TRP A C 1
ATOM 861 O O . TRP A 1 114 ? 5.108 2.932 1.642 1.00 98.81 114 TRP A O 1
ATOM 871 N N . GLY A 1 115 ? 6.590 1.996 0.239 1.00 98.56 115 GLY A N 1
ATOM 872 C CA . GLY A 1 115 ? 6.621 3.111 -0.702 1.00 98.56 115 GLY A CA 1
ATOM 873 C C . GLY A 1 115 ? 5.285 3.312 -1.417 1.00 98.56 115 GLY A C 1
ATOM 874 O O . GLY A 1 115 ? 4.853 4.447 -1.552 1.00 98.56 115 GLY A O 1
ATOM 875 N N . ASN A 1 116 ? 4.606 2.238 -1.839 1.00 98.75 116 ASN A N 1
ATOM 876 C CA . ASN A 1 116 ? 3.250 2.328 -2.393 1.00 98.75 116 ASN A CA 1
ATOM 877 C C . ASN A 1 116 ? 2.253 2.851 -1.351 1.00 98.75 116 ASN A C 1
ATOM 879 O O . ASN A 1 116 ? 1.497 3.762 -1.660 1.00 98.75 116 ASN A O 1
ATOM 883 N N . ALA A 1 117 ? 2.284 2.326 -0.123 1.00 98.81 117 ALA A N 1
ATOM 884 C CA . ALA A 1 117 ? 1.402 2.773 0.950 1.00 98.81 117 ALA A CA 1
ATOM 885 C C . ALA A 1 117 ? 1.571 4.271 1.238 1.00 98.81 117 ALA A C 1
ATOM 887 O O . ALA A 1 117 ? 0.578 4.988 1.308 1.00 98.81 117 ALA A O 1
ATOM 888 N N . GLY A 1 118 ? 2.812 4.751 1.356 1.00 98.56 118 GLY A N 1
ATOM 889 C CA . GLY A 1 118 ? 3.090 6.164 1.605 1.00 98.56 118 GLY A CA 1
ATOM 890 C C . GLY A 1 118 ? 2.786 7.079 0.415 1.00 98.56 118 GLY A C 1
ATOM 891 O O . GLY A 1 118 ? 2.258 8.163 0.617 1.00 98.56 118 GLY A O 1
ATOM 892 N N . ASP A 1 119 ? 3.038 6.636 -0.818 1.00 98.44 119 ASP A N 1
ATOM 893 C CA . ASP A 1 119 ? 2.663 7.372 -2.036 1.00 98.44 119 ASP A CA 1
ATOM 894 C C . ASP A 1 119 ? 1.143 7.521 -2.177 1.00 98.44 119 ASP A C 1
ATOM 896 O O . ASP A 1 119 ? 0.655 8.588 -2.540 1.00 98.44 119 ASP A O 1
ATOM 900 N N . CYS A 1 120 ? 0.381 6.473 -1.849 1.00 98.25 120 CYS A N 1
ATOM 901 C CA . CYS A 1 120 ? -1.077 6.548 -1.803 1.00 98.25 120 CYS A CA 1
ATOM 902 C C . CYS A 1 120 ? -1.565 7.476 -0.681 1.00 98.25 120 CYS A C 1
ATOM 904 O O . CYS A 1 120 ? -2.535 8.196 -0.889 1.00 98.25 120 CYS A O 1
ATOM 906 N N . LEU A 1 121 ? -0.904 7.483 0.484 1.00 98.38 121 LEU A N 1
ATOM 907 C CA . LEU A 1 121 ? -1.258 8.393 1.576 1.00 98.38 121 LEU A CA 1
ATOM 908 C C . LEU A 1 121 ? -0.999 9.854 1.192 1.00 98.38 121 LEU A C 1
ATOM 910 O O . LEU A 1 121 ? -1.863 10.692 1.416 1.00 98.38 121 LEU A O 1
ATOM 914 N N . ASP A 1 122 ? 0.158 10.158 0.597 1.00 97.44 122 ASP A N 1
ATOM 915 C CA . ASP A 1 122 ? 0.479 11.513 0.134 1.00 97.44 122 ASP A CA 1
ATOM 916 C C . ASP A 1 122 ? -0.572 12.019 -0.861 1.00 97.44 122 ASP A C 1
ATOM 918 O O . ASP A 1 122 ? -1.122 13.100 -0.672 1.00 97.44 122 ASP A O 1
ATOM 922 N N . GLN A 1 123 ? -0.924 11.208 -1.864 1.00 96.12 123 GLN A N 1
ATOM 923 C CA . GLN A 1 123 ? -1.986 11.540 -2.819 1.00 96.12 123 GLN A CA 1
ATOM 924 C C . GLN A 1 123 ? -3.337 11.748 -2.131 1.00 96.12 123 GLN A C 1
ATOM 926 O O . GLN A 1 123 ? -4.024 12.726 -2.407 1.00 96.12 123 GLN A O 1
ATOM 931 N N . ALA A 1 124 ? -3.712 10.872 -1.199 1.00 96.25 124 ALA A N 1
ATOM 932 C CA . ALA A 1 124 ? -4.979 10.999 -0.491 1.00 96.25 124 ALA A CA 1
ATOM 933 C C . ALA A 1 124 ? -5.042 12.298 0.339 1.00 96.25 124 ALA A C 1
ATOM 935 O O . ALA A 1 124 ? -6.054 12.992 0.315 1.00 96.25 124 ALA A O 1
ATOM 936 N N . LEU A 1 125 ? -3.941 12.683 0.996 1.00 95.94 125 LEU A N 1
ATOM 937 C CA . LEU A 1 125 ? -3.837 13.933 1.756 1.00 95.94 125 LEU A CA 1
ATOM 938 C C . LEU A 1 125 ? -3.894 15.187 0.875 1.00 95.94 125 LEU A C 1
ATOM 940 O O . LEU A 1 125 ? -4.371 16.218 1.336 1.00 95.94 125 LEU A O 1
ATOM 944 N N . GLN A 1 126 ? -3.436 15.118 -0.378 1.00 92.94 126 GLN A N 1
ATOM 945 C CA . GLN A 1 126 ? -3.541 16.242 -1.319 1.00 92.94 126 GLN A CA 1
ATOM 946 C C . GLN A 1 126 ? -4.987 16.580 -1.694 1.00 92.94 126 GLN A C 1
ATOM 948 O O . GLN A 1 126 ? -5.274 17.724 -2.040 1.00 92.94 126 GLN A O 1
ATOM 953 N N . HIS A 1 127 ? -5.878 15.592 -1.641 1.00 90.12 127 HIS A N 1
ATOM 954 C CA . HIS A 1 127 ? -7.295 15.747 -1.970 1.00 90.12 127 HIS A CA 1
ATOM 955 C C . HIS A 1 127 ? -8.193 15.808 -0.732 1.00 90.12 127 HIS A C 1
ATOM 957 O O . HIS A 1 127 ? -9.397 16.011 -0.861 1.00 90.12 127 HIS A O 1
ATOM 963 N N . ALA A 1 128 ? -7.625 15.607 0.457 1.00 90.75 128 ALA A N 1
ATOM 964 C CA . ALA A 1 128 ? -8.369 15.592 1.699 1.00 90.75 128 ALA A CA 1
ATOM 965 C C . ALA A 1 128 ? -8.726 17.008 2.160 1.00 90.75 128 ALA A C 1
ATOM 967 O O . ALA A 1 128 ? -7.891 17.913 2.168 1.00 90.75 128 ALA A O 1
ATOM 968 N N . GLU A 1 129 ? -9.958 17.172 2.627 1.00 84.19 129 GLU A N 1
ATOM 969 C CA . GLU A 1 129 ? -10.399 18.371 3.334 1.00 84.19 129 GLU A CA 1
ATOM 970 C C . GLU A 1 129 ? -10.231 18.176 4.855 1.00 84.19 129 GLU A C 1
ATOM 972 O O . GLU A 1 129 ? -10.270 17.054 5.365 1.00 84.19 129 GLU A O 1
ATOM 977 N N . GLY A 1 130 ? -10.034 19.267 5.601 1.00 81.44 130 GLY A N 1
ATOM 978 C CA . GLY A 1 130 ? -9.927 19.237 7.067 1.00 81.44 130 GLY A CA 1
ATOM 979 C C . GLY A 1 130 ? -8.536 18.909 7.633 1.00 81.44 130 GLY A C 1
ATOM 980 O O . GLY A 1 130 ? -7.537 18.833 6.916 1.00 81.44 130 GLY A O 1
ATOM 981 N N . ASP A 1 131 ? -8.459 18.769 8.963 1.00 82.50 131 ASP A N 1
ATOM 982 C CA . ASP A 1 131 ? -7.205 18.495 9.676 1.00 82.50 131 ASP A CA 1
ATOM 983 C C . ASP A 1 131 ? -6.837 17.009 9.610 1.00 82.50 131 ASP A C 1
ATOM 985 O O . ASP A 1 131 ? -7.381 16.169 10.326 1.00 82.50 131 ASP A O 1
ATOM 989 N N . ASN A 1 132 ? -5.851 16.707 8.769 1.00 87.88 132 ASN A N 1
ATOM 990 C CA . ASN A 1 132 ? -5.294 15.370 8.593 1.00 87.88 132 ASN A CA 1
ATOM 991 C C . ASN A 1 132 ? -3.854 15.264 9.122 1.00 87.88 132 ASN A C 1
ATOM 993 O O . ASN A 1 132 ? -3.112 14.345 8.758 1.00 87.88 132 ASN A O 1
ATOM 997 N N . SER A 1 133 ? -3.444 16.192 9.998 1.00 79.81 133 SER A N 1
ATOM 998 C CA . SER A 1 133 ? -2.091 16.260 10.565 1.00 79.81 133 SER A CA 1
ATOM 999 C C . SER A 1 133 ? -1.672 14.953 11.242 1.00 79.81 133 SER A C 1
ATOM 1001 O O . SER A 1 133 ? -0.527 14.522 11.100 1.00 79.81 133 SER A O 1
ATOM 1003 N N . GLY A 1 134 ? -2.611 14.267 11.904 1.00 89.81 134 GLY A N 1
ATOM 1004 C CA . GLY A 1 134 ? -2.384 12.955 12.505 1.00 89.81 134 GLY A CA 1
ATOM 1005 C C . GLY A 1 134 ? -1.892 11.916 11.495 1.00 89.81 134 GLY A C 1
ATOM 1006 O O . GLY A 1 134 ? -0.892 11.250 11.748 1.00 89.81 134 GLY A O 1
ATOM 1007 N N . MET A 1 135 ? -2.541 11.810 10.331 1.00 94.62 135 MET A N 1
ATOM 1008 C CA . MET A 1 135 ? -2.124 10.891 9.266 1.00 94.62 135 MET A CA 1
ATOM 1009 C C . MET A 1 135 ? -0.855 11.364 8.558 1.00 94.62 135 MET A C 1
ATOM 1011 O O . MET A 1 135 ? 0.025 10.548 8.288 1.00 94.62 135 MET A O 1
ATOM 1015 N N . ALA A 1 136 ? -0.705 12.672 8.334 1.00 95.25 136 ALA A N 1
ATOM 1016 C CA . ALA A 1 136 ? 0.502 13.244 7.738 1.00 95.25 136 ALA A CA 1
ATOM 1017 C C . ALA A 1 136 ? 1.776 12.908 8.538 1.00 95.25 136 ALA A C 1
ATOM 1019 O O . ALA A 1 136 ? 2.845 12.733 7.949 1.00 95.25 136 ALA A O 1
ATOM 1020 N N . ARG A 1 137 ? 1.674 12.718 9.865 1.00 96.06 137 ARG A N 1
ATOM 1021 C CA . ARG A 1 137 ? 2.797 12.255 10.701 1.00 96.06 137 ARG A CA 1
ATOM 1022 C C . ARG A 1 137 ? 3.376 10.910 10.264 1.00 96.06 137 ARG A C 1
ATOM 1024 O O . ARG A 1 137 ? 4.567 10.691 10.458 1.00 96.06 137 ARG A O 1
ATOM 1031 N N . LEU A 1 138 ? 2.595 10.030 9.634 1.00 97.25 138 LEU A N 1
ATOM 1032 C CA . LEU A 1 138 ? 3.120 8.768 9.102 1.00 97.25 138 LEU A CA 1
ATOM 1033 C C . LEU A 1 138 ? 4.153 8.993 7.988 1.00 97.25 138 LEU A C 1
ATOM 1035 O O . LEU A 1 138 ? 5.019 8.144 7.793 1.00 97.25 138 LEU A O 1
ATOM 1039 N N . LEU A 1 139 ? 4.101 10.120 7.276 1.00 97.56 139 LEU A N 1
ATOM 1040 C CA . LEU A 1 139 ? 5.072 10.466 6.234 1.00 97.56 139 LEU A CA 1
ATOM 1041 C C . LEU A 1 139 ? 6.288 11.222 6.786 1.00 97.56 139 LEU A C 1
ATOM 1043 O O . LEU A 1 139 ? 7.339 11.220 6.149 1.00 97.56 139 LEU A O 1
ATOM 1047 N N . THR A 1 140 ? 6.178 11.852 7.958 1.00 96.56 140 THR A N 1
ATOM 1048 C CA . THR A 1 140 ? 7.209 12.759 8.499 1.00 96.56 140 THR A CA 1
ATOM 1049 C C . THR A 1 140 ? 7.922 12.243 9.747 1.00 96.56 140 THR A C 1
ATOM 1051 O O . THR A 1 140 ? 8.970 12.776 10.103 1.00 96.56 140 THR A O 1
ATOM 1054 N N . SER A 1 141 ? 7.412 11.195 10.395 1.00 96.12 141 SER A N 1
ATOM 1055 C CA . SER A 1 141 ? 8.011 10.611 11.600 1.00 96.12 141 SER A CA 1
ATOM 1056 C C . SER A 1 141 ? 8.969 9.470 11.249 1.00 96.12 141 SER A C 1
ATOM 1058 O O . SER A 1 141 ? 8.581 8.544 10.544 1.00 96.12 141 SER A O 1
ATOM 1060 N N . ALA A 1 142 ? 10.218 9.529 11.724 1.00 94.94 142 ALA A N 1
ATOM 1061 C CA . ALA A 1 142 ? 11.296 8.604 11.337 1.00 94.94 142 ALA A CA 1
ATOM 1062 C C . ALA A 1 142 ? 11.091 7.144 11.790 1.00 94.94 142 ALA A C 1
ATOM 1064 O O . ALA A 1 142 ? 11.692 6.228 11.233 1.00 94.94 142 ALA A O 1
ATOM 1065 N N . ASP A 1 143 ? 10.245 6.929 12.794 1.00 93.81 143 ASP A N 1
ATOM 1066 C CA . ASP A 1 143 ? 9.803 5.624 13.291 1.00 93.81 143 ASP A CA 1
ATOM 1067 C C . ASP A 1 143 ? 8.718 4.979 12.411 1.00 93.81 143 ASP A C 1
ATOM 1069 O O . ASP A 1 143 ? 8.476 3.775 12.498 1.00 93.81 143 ASP A O 1
ATOM 1073 N N . SER A 1 144 ? 8.086 5.751 11.523 1.00 97.31 144 SER A N 1
ATOM 1074 C CA . SER A 1 144 ? 7.094 5.235 10.586 1.00 97.31 144 SER A CA 1
ATOM 1075 C C . SER A 1 144 ? 7.757 4.527 9.395 1.00 97.31 144 SER A C 1
ATOM 1077 O O . SER A 1 144 ? 8.646 5.090 8.749 1.00 97.31 144 SER A O 1
ATOM 1079 N N . PRO A 1 145 ? 7.272 3.346 8.967 1.00 98.00 145 PRO A N 1
ATOM 1080 C CA . PRO A 1 145 ? 7.762 2.707 7.742 1.00 98.00 145 PRO A CA 1
ATOM 1081 C C . PRO A 1 145 ? 7.464 3.527 6.467 1.00 98.00 145 PRO A C 1
ATOM 1083 O O . PRO A 1 145 ? 8.114 3.340 5.427 1.00 98.00 145 PRO A O 1
ATOM 1086 N N . LEU A 1 146 ? 6.509 4.460 6.555 1.00 98.44 146 LEU A N 1
ATOM 1087 C CA . LEU A 1 146 ? 6.124 5.397 5.497 1.00 98.44 146 LEU A CA 1
ATOM 1088 C C . LEU A 1 146 ? 6.980 6.676 5.500 1.00 98.44 146 LEU A C 1
ATOM 1090 O O . LEU A 1 146 ? 6.790 7.526 4.630 1.00 98.44 146 LEU A O 1
ATOM 1094 N N . TYR A 1 147 ? 7.931 6.811 6.431 1.00 98.06 147 TYR A N 1
ATOM 1095 C CA . TYR A 1 147 ? 8.773 7.996 6.553 1.00 98.06 147 TYR A CA 1
ATOM 1096 C C . TYR A 1 147 ? 9.427 8.385 5.226 1.00 98.06 147 TYR A C 1
ATOM 1098 O O . TYR A 1 147 ? 10.113 7.573 4.599 1.00 98.06 147 TYR A O 1
ATOM 1106 N N . ALA A 1 148 ? 9.233 9.632 4.806 1.00 96.69 148 ALA A N 1
ATOM 1107 C CA . ALA A 1 148 ? 9.760 10.172 3.562 1.00 96.69 148 ALA A CA 1
ATOM 1108 C C . ALA A 1 148 ? 9.427 9.300 2.337 1.00 96.69 148 ALA A C 1
ATOM 1110 O O . ALA A 1 148 ? 10.206 9.249 1.391 1.00 96.69 148 ALA A O 1
ATOM 1111 N N . ALA A 1 149 ? 8.297 8.577 2.335 1.00 97.81 149 ALA A N 1
ATOM 1112 C CA . ALA A 1 149 ? 7.888 7.767 1.187 1.00 97.81 149 ALA A CA 1
ATOM 1113 C C . ALA A 1 149 ? 7.727 8.607 -0.089 1.00 97.81 149 ALA A C 1
ATOM 1115 O O . ALA A 1 149 ? 7.969 8.086 -1.180 1.00 97.81 149 ALA A O 1
ATOM 1116 N N . VAL A 1 150 ? 7.387 9.890 0.067 1.00 97.12 150 VAL A N 1
ATOM 1117 C CA . VAL A 1 150 ? 7.375 10.921 -0.972 1.00 97.12 150 VAL A CA 1
ATOM 1118 C C . VAL A 1 150 ? 8.113 12.155 -0.448 1.00 97.12 150 VAL A C 1
ATOM 1120 O O . VAL A 1 150 ? 7.975 12.519 0.718 1.00 97.12 150 VAL A O 1
ATOM 1123 N N . SER A 1 151 ? 8.902 12.793 -1.308 1.00 94.75 151 SER A N 1
ATOM 1124 C CA . SER A 1 151 ? 9.535 14.090 -1.072 1.00 94.75 151 SER A CA 1
ATOM 1125 C C . SER A 1 151 ? 9.079 15.103 -2.119 1.00 94.75 151 SER A C 1
ATOM 1127 O O . SER A 1 151 ? 8.897 14.742 -3.284 1.00 94.75 151 SER A O 1
ATOM 1129 N N . LEU A 1 152 ? 8.959 16.370 -1.726 1.00 93.31 152 LEU A N 1
ATOM 1130 C CA . LEU A 1 152 ? 8.721 17.480 -2.643 1.00 93.31 152 LEU A CA 1
ATOM 1131 C C . LEU A 1 152 ? 10.064 18.082 -3.072 1.00 93.31 152 LEU A C 1
ATOM 1133 O O . LEU A 1 152 ? 10.824 18.573 -2.239 1.00 93.31 152 LEU A O 1
ATOM 1137 N N . GLU A 1 153 ? 10.372 18.017 -4.362 1.00 90.56 153 GLU A N 1
ATOM 1138 C CA . GLU A 1 153 ? 11.560 18.645 -4.934 1.00 90.56 153 GLU A CA 1
ATOM 1139 C C . GLU A 1 153 ? 11.369 20.162 -5.074 1.00 90.56 153 GLU A C 1
ATOM 1141 O O . GLU A 1 153 ? 10.247 20.667 -5.103 1.00 90.56 153 GLU A O 1
ATOM 1146 N N . ALA A 1 154 ? 12.472 20.903 -5.223 1.00 90.44 154 ALA A N 1
ATOM 1147 C CA . ALA A 1 154 ? 12.439 22.360 -5.396 1.00 90.44 154 ALA A CA 1
ATOM 1148 C C . ALA A 1 154 ? 11.641 22.811 -6.637 1.00 90.44 154 ALA A C 1
ATOM 1150 O O . ALA A 1 154 ? 11.121 23.922 -6.666 1.00 90.44 154 ALA A O 1
ATOM 1151 N N . SER A 1 155 ? 11.512 21.943 -7.644 1.00 88.69 155 SER A N 1
ATOM 1152 C CA . SER A 1 155 ? 10.683 22.154 -8.838 1.00 88.69 155 SER A CA 1
ATOM 1153 C C . SER A 1 155 ? 9.175 22.059 -8.570 1.00 88.69 155 SER A C 1
ATOM 1155 O O . SER A 1 155 ? 8.382 22.263 -9.484 1.00 88.69 155 SER A O 1
ATOM 1157 N N . GLY A 1 156 ? 8.764 21.698 -7.350 1.00 89.00 156 GLY A N 1
ATOM 1158 C CA . GLY A 1 156 ? 7.381 21.355 -7.016 1.00 89.00 156 GLY A CA 1
ATOM 1159 C C . GLY A 1 156 ? 6.999 19.924 -7.401 1.00 89.00 156 GLY A C 1
ATOM 1160 O O . GLY A 1 156 ? 5.874 19.498 -7.142 1.00 89.00 156 GLY A O 1
ATOM 1161 N N . ARG A 1 157 ? 7.923 19.152 -7.989 1.00 91.12 157 ARG A N 1
ATOM 1162 C CA . ARG A 1 157 ? 7.682 17.754 -8.346 1.00 91.12 157 ARG A CA 1
ATOM 1163 C C . ARG A 1 157 ? 7.707 16.866 -7.108 1.00 91.12 157 ARG A C 1
ATOM 1165 O O . ARG A 1 157 ? 8.649 16.900 -6.318 1.00 91.12 157 ARG A O 1
ATOM 1172 N N . ARG A 1 158 ? 6.697 16.012 -6.971 1.00 94.50 158 ARG A N 1
ATOM 1173 C CA . ARG A 1 158 ? 6.680 14.941 -5.973 1.00 94.50 158 ARG A CA 1
ATOM 1174 C C . ARG A 1 158 ? 7.456 13.734 -6.468 1.00 94.50 158 ARG A C 1
ATOM 1176 O O . ARG A 1 158 ? 7.288 13.291 -7.603 1.00 94.50 158 ARG A O 1
ATOM 1183 N N . ARG A 1 159 ? 8.295 13.177 -5.600 1.00 96.69 159 ARG A N 1
ATOM 1184 C CA . ARG A 1 159 ? 9.149 12.035 -5.919 1.00 96.69 159 ARG A CA 1
ATOM 1185 C C . ARG A 1 159 ? 9.081 10.992 -4.826 1.00 96.69 159 ARG A C 1
ATOM 1187 O O . ARG A 1 159 ? 9.311 11.284 -3.658 1.00 96.69 159 ARG A O 1
ATOM 1194 N N . ARG A 1 160 ? 8.813 9.749 -5.211 1.00 97.38 160 ARG A N 1
ATOM 1195 C CA . ARG A 1 160 ? 8.802 8.624 -4.275 1.00 97.38 160 ARG A CA 1
ATOM 1196 C C . ARG A 1 160 ? 10.216 8.258 -3.846 1.00 97.38 160 ARG A C 1
ATOM 1198 O O . ARG A 1 160 ? 11.117 8.220 -4.673 1.00 97.38 160 ARG A O 1
ATOM 1205 N N . ARG A 1 161 ? 10.390 7.819 -2.603 1.00 96.50 161 ARG A N 1
ATOM 1206 C CA . ARG A 1 161 ? 11.635 7.202 -2.103 1.00 96.50 161 ARG A CA 1
ATOM 1207 C C . ARG A 1 161 ? 11.947 5.866 -2.770 1.00 96.50 161 ARG A C 1
ATOM 1209 O O . ARG A 1 161 ? 13.107 5.492 -2.913 1.00 96.50 161 ARG A O 1
ATOM 1216 N N . THR A 1 162 ? 10.917 5.112 -3.150 1.00 97.19 162 THR A N 1
ATOM 1217 C CA . THR A 1 162 ? 11.071 3.753 -3.688 1.00 97.19 162 THR A CA 1
ATOM 1218 C C . THR A 1 162 ? 10.247 3.566 -4.958 1.00 97.19 162 THR A C 1
ATOM 1220 O O . THR A 1 162 ? 9.054 3.890 -5.004 1.00 97.19 162 THR A O 1
ATOM 1223 N N . CYS A 1 163 ? 10.889 3.023 -5.998 1.00 97.31 163 CYS A N 1
ATOM 1224 C CA . CYS A 1 163 ? 10.258 2.744 -7.285 1.00 97.31 163 CYS A CA 1
ATOM 1225 C C . CYS A 1 163 ? 9.171 1.667 -7.139 1.00 97.31 163 CYS A C 1
ATOM 1227 O O . CYS A 1 163 ? 9.419 0.611 -6.563 1.00 97.31 163 CYS A O 1
ATOM 1229 N N . CYS A 1 164 ? 7.984 1.903 -7.708 1.00 97.00 164 CYS A N 1
ATOM 1230 C CA . CYS A 1 164 ? 6.886 0.925 -7.727 1.00 97.00 164 CYS A CA 1
ATOM 1231 C C . CYS A 1 164 ? 7.039 -0.182 -8.778 1.00 97.00 164 CYS A C 1
ATOM 1233 O O . CYS A 1 164 ? 6.141 -1.012 -8.906 1.00 97.00 164 CYS A O 1
ATOM 1235 N N . LEU A 1 165 ? 8.130 -0.180 -9.551 1.00 97.06 165 LEU A N 1
ATOM 1236 C CA .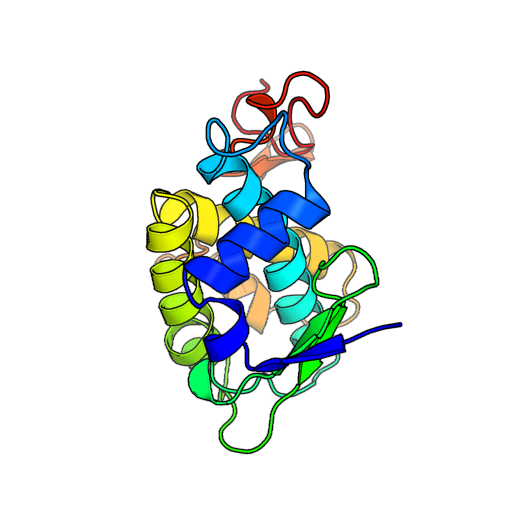 LEU A 1 165 ? 8.421 -1.128 -10.634 1.00 97.06 165 LEU A CA 1
ATOM 1237 C C . LEU A 1 165 ? 7.513 -1.024 -11.868 1.00 97.06 165 LEU A C 1
ATOM 1239 O O . LEU A 1 165 ? 7.676 -1.821 -12.781 1.00 97.06 165 LEU A O 1
ATOM 1243 N N . SER A 1 166 ? 6.606 -0.043 -11.927 1.00 95.25 166 SER A N 1
ATOM 1244 C CA . SER A 1 166 ? 5.674 0.146 -13.055 1.00 95.25 166 SER A CA 1
ATOM 1245 C C . SER A 1 166 ? 6.373 0.156 -14.418 1.00 95.25 166 SER A C 1
ATOM 1247 O O . SER A 1 166 ? 5.900 -0.475 -15.353 1.00 95.25 166 SER A O 1
ATOM 1249 N N . TYR A 1 167 ? 7.555 0.780 -14.481 1.00 94.81 167 TYR A N 1
ATOM 1250 C CA . TYR A 1 167 ? 8.355 0.918 -15.700 1.00 94.81 167 TYR A CA 1
ATOM 1251 C C . TYR A 1 167 ? 8.796 -0.412 -16.325 1.00 94.81 167 TYR A C 1
ATOM 1253 O O . TYR A 1 167 ? 9.225 -0.424 -17.468 1.00 94.81 167 TYR A O 1
ATOM 1261 N N . LYS A 1 168 ? 8.726 -1.524 -15.581 1.00 93.69 168 LYS A N 1
ATOM 1262 C CA . LYS A 1 168 ? 9.071 -2.857 -16.092 1.00 93.69 168 LYS A CA 1
ATOM 1263 C C . LYS A 1 168 ? 8.015 -3.435 -17.035 1.00 93.69 168 LYS A C 1
ATOM 1265 O O . LYS A 1 168 ? 8.268 -4.476 -17.634 1.00 93.69 168 LYS A O 1
ATOM 1270 N N . VAL A 1 169 ? 6.839 -2.815 -17.116 1.00 90.25 169 VAL A N 1
ATOM 1271 C CA . VAL A 1 169 ? 5.836 -3.110 -18.138 1.00 90.25 169 VAL A CA 1
ATOM 1272 C C . VAL A 1 169 ? 5.891 -1.979 -19.159 1.00 90.25 169 VAL A C 1
ATOM 1274 O O . VAL A 1 169 ? 5.484 -0.856 -18.856 1.00 90.25 169 VAL A O 1
ATOM 1277 N N . ASP A 1 170 ? 6.411 -2.281 -20.349 1.00 84.75 170 ASP A N 1
ATOM 1278 C CA . ASP A 1 170 ? 6.811 -1.281 -21.350 1.00 84.75 170 ASP A CA 1
ATOM 1279 C C . ASP A 1 170 ? 5.690 -0.299 -21.708 1.00 84.75 170 ASP A C 1
ATOM 1281 O O . ASP A 1 170 ? 5.918 0.907 -21.778 1.00 84.75 170 ASP A O 1
ATOM 1285 N N . TRP A 1 171 ? 4.457 -0.785 -21.868 1.00 84.88 171 TRP A N 1
ATOM 1286 C CA . TRP A 1 171 ? 3.313 0.062 -22.221 1.00 84.88 171 TRP A CA 1
ATOM 1287 C C . TRP A 1 171 ? 2.732 0.861 -21.047 1.00 84.88 171 TRP A C 1
ATOM 1289 O O . TRP A 1 171 ? 1.924 1.758 -21.270 1.00 84.88 171 TRP A O 1
ATOM 1299 N N . VAL A 1 172 ? 3.105 0.542 -19.803 1.00 88.44 172 VAL A N 1
ATOM 1300 C CA . VAL A 1 172 ? 2.700 1.319 -18.619 1.00 88.44 172 VAL A CA 1
ATOM 1301 C C . VAL A 1 172 ? 3.714 2.426 -18.343 1.00 88.44 172 VAL A C 1
ATOM 1303 O O . VAL A 1 172 ? 3.333 3.547 -18.014 1.00 88.44 172 VAL A O 1
ATOM 1306 N N . GLY A 1 173 ? 5.007 2.123 -18.467 1.00 91.25 173 GLY A N 1
ATOM 1307 C CA . GLY A 1 173 ? 6.071 3.097 -18.258 1.00 91.25 173 GLY A CA 1
ATOM 1308 C C . GLY A 1 173 ? 6.204 3.581 -16.807 1.00 91.25 173 GLY A C 1
ATOM 1309 O O . GLY A 1 173 ? 5.819 2.918 -15.834 1.00 91.25 173 GLY A O 1
ATOM 1310 N N . HIS A 1 174 ? 6.844 4.738 -16.645 1.00 95.62 174 HIS A N 1
ATOM 1311 C CA . HIS A 1 174 ? 7.127 5.325 -15.338 1.00 95.62 174 HIS A CA 1
ATOM 1312 C C . HIS A 1 174 ? 5.866 5.917 -14.700 1.00 95.62 174 HIS A C 1
ATOM 1314 O O . HIS A 1 174 ? 5.077 6.584 -15.359 1.00 95.62 174 HIS A O 1
ATOM 1320 N N . CYS A 1 175 ? 5.700 5.718 -13.389 1.00 94.69 175 CYS A N 1
ATOM 1321 C CA . CYS A 1 175 ? 4.654 6.419 -12.644 1.00 94.69 175 CYS A CA 1
ATOM 1322 C C . CYS A 1 175 ? 4.978 7.915 -12.509 1.00 94.69 175 CYS A C 1
ATOM 1324 O O . CYS A 1 175 ? 6.146 8.296 -12.530 1.00 94.69 175 CYS A O 1
ATOM 1326 N N . GLU A 1 176 ? 3.963 8.734 -12.253 1.00 92.06 176 GLU A N 1
ATOM 1327 C CA . GLU A 1 176 ? 4.087 10.189 -12.090 1.00 92.06 176 GLU A CA 1
ATOM 1328 C C . GLU A 1 176 ? 5.199 10.599 -11.108 1.00 92.06 176 GLU A C 1
ATOM 1330 O O . GLU A 1 176 ? 6.090 11.372 -11.447 1.00 92.06 176 GLU A O 1
ATOM 1335 N N . HIS A 1 177 ? 5.235 9.984 -9.922 1.00 94.94 177 HIS A N 1
ATOM 1336 C CA . HIS A 1 177 ? 6.233 10.282 -8.888 1.00 94.94 177 HIS A CA 1
ATOM 1337 C C . HIS A 1 177 ? 7.501 9.407 -8.973 1.00 94.94 177 HIS A C 1
ATOM 1339 O O . HIS A 1 177 ? 8.124 9.094 -7.950 1.00 94.94 177 HIS A O 1
ATOM 1345 N N . CYS A 1 178 ? 7.859 8.895 -10.158 1.00 95.44 178 CYS A N 1
ATOM 1346 C CA . CYS A 1 178 ? 8.910 7.882 -10.284 1.00 95.44 178 CYS A CA 1
ATOM 1347 C C . CYS A 1 178 ? 10.296 8.414 -9.865 1.00 95.44 178 CYS A C 1
ATOM 1349 O O . CYS A 1 178 ? 10.764 9.402 -10.428 1.00 95.44 178 CYS A O 1
ATOM 1351 N N . PRO A 1 179 ? 11.030 7.714 -8.972 1.00 95.56 179 PRO A N 1
ATOM 1352 C CA . PRO A 1 179 ? 12.366 8.146 -8.563 1.00 95.56 179 PRO A CA 1
ATOM 1353 C C . PRO A 1 179 ? 13.440 8.000 -9.635 1.00 95.56 179 PRO A C 1
ATOM 1355 O O . PRO A 1 179 ? 14.547 8.491 -9.432 1.00 95.56 179 PRO A O 1
ATOM 1358 N N . LEU A 1 180 ? 13.142 7.281 -10.719 1.00 94.56 180 LEU A N 1
ATOM 1359 C CA . LEU A 1 180 ? 14.067 7.059 -11.829 1.00 94.56 180 LEU A CA 1
ATOM 1360 C C . LEU A 1 180 ? 14.002 8.182 -12.869 1.00 94.56 180 LEU A C 1
ATOM 1362 O O . LEU A 1 180 ? 14.866 8.247 -13.734 1.00 94.56 180 LEU A O 1
ATOM 1366 N N . LEU A 1 181 ? 12.987 9.044 -12.783 1.00 87.94 181 LEU A N 1
ATOM 1367 C CA . LEU A 1 181 ? 12.888 10.237 -13.607 1.00 87.94 181 LEU A CA 1
ATOM 1368 C C . LEU A 1 181 ? 13.607 11.380 -12.888 1.00 87.94 181 LEU A C 1
ATOM 1370 O O . LEU A 1 181 ? 13.338 11.642 -11.710 1.00 87.94 181 LEU A O 1
ATOM 1374 N N . THR A 1 182 ? 14.538 12.020 -13.588 1.00 68.44 182 THR A N 1
ATOM 1375 C CA . THR A 1 182 ? 15.235 13.238 -13.155 1.00 68.44 182 THR A CA 1
ATOM 1376 C C . THR A 1 182 ? 14.422 14.464 -13.503 1.00 68.44 182 THR A C 1
ATOM 1378 O O . THR A 1 182 ? 14.035 14.562 -14.687 1.00 68.44 182 THR A O 1
#